Protein AF-A0A1F2RWH5-F1 (afdb_monomer)

Sequence (77 aa):
MAVRNGIDGPNKVILDARAQYIWRVQRYQAGVFLEVYNLTNHVNYGAPTGNRTSSNFMVPIVADDPLTAQIGFRLTF

Structure (mmCIF, N/CA/C/O backbone):
data_AF-A0A1F2RWH5-F1
#
_entry.id   AF-A0A1F2RWH5-F1
#
loop_
_atom_site.group_PDB
_atom_site.id
_atom_site.type_symbol
_atom_site.label_atom_id
_atom_site.label_alt_id
_atom_site.label_comp_id
_atom_site.label_asym_id
_atom_site.label_entity_id
_atom_site.label_seq_id
_atom_site.pdbx_PDB_ins_code
_atom_site.Cartn_x
_atom_site.Cartn_y
_atom_site.Cartn_z
_atom_site.occupancy
_atom_site.B_iso_or_equiv
_atom_site.auth_seq_id
_atom_site.auth_comp_id
_atom_site.auth_asym_id
_atom_site.auth_atom_id
_atom_site.pdbx_PDB_model_num
ATOM 1 N N . MET A 1 1 ? -4.280 -7.041 -23.324 1.00 46.62 1 MET A N 1
ATOM 2 C CA . MET A 1 1 ? -2.961 -6.380 -23.423 1.00 46.62 1 MET A CA 1
ATOM 3 C C . MET A 1 1 ? -3.107 -5.187 -24.354 1.00 46.62 1 MET A C 1
ATOM 5 O O . MET A 1 1 ? -3.580 -5.376 -25.466 1.00 46.62 1 MET A O 1
ATOM 9 N N . ALA A 1 2 ? -2.826 -3.966 -23.890 1.00 42.69 2 ALA A N 1
ATOM 10 C CA . ALA A 1 2 ? -2.925 -2.769 -24.727 1.00 42.69 2 ALA A CA 1
ATOM 11 C C . ALA A 1 2 ? -1.571 -2.518 -25.405 1.00 42.69 2 ALA A C 1
ATOM 13 O O . ALA A 1 2 ? -0.619 -2.091 -24.757 1.00 42.69 2 ALA A O 1
ATOM 14 N N . VAL A 1 3 ? -1.487 -2.820 -26.700 1.00 46.75 3 VAL A N 1
ATOM 15 C CA . VAL A 1 3 ? -0.286 -2.610 -27.516 1.00 46.75 3 VAL A CA 1
ATOM 16 C C . VAL A 1 3 ? -0.273 -1.155 -27.983 1.00 46.75 3 VAL A C 1
ATOM 18 O O . VAL A 1 3 ? -1.013 -0.774 -28.889 1.00 46.75 3 VAL A O 1
ATOM 21 N N . ARG A 1 4 ? 0.557 -0.312 -27.362 1.00 48.25 4 ARG A N 1
ATOM 22 C CA . ARG A 1 4 ? 0.805 1.053 -27.844 1.00 48.25 4 ARG A CA 1
ATOM 23 C C . ARG A 1 4 ? 1.963 0.998 -28.843 1.00 48.25 4 ARG A C 1
ATOM 25 O O . ARG A 1 4 ? 3.075 0.648 -28.474 1.00 48.25 4 ARG A O 1
ATOM 32 N N . ASN A 1 5 ? 1.707 1.346 -30.104 1.00 53.88 5 ASN A N 1
ATOM 33 C CA . ASN A 1 5 ? 2.711 1.417 -31.181 1.00 53.88 5 ASN A CA 1
ATOM 34 C C . ASN A 1 5 ? 3.443 0.097 -31.531 1.00 53.88 5 ASN A C 1
ATOM 36 O O . ASN A 1 5 ? 4.562 0.146 -32.034 1.00 53.88 5 ASN A O 1
ATOM 40 N N . GLY A 1 6 ? 2.832 -1.073 -31.307 1.00 53.97 6 GLY A N 1
ATOM 41 C CA . GLY A 1 6 ? 3.395 -2.368 -31.734 1.00 53.97 6 GLY A CA 1
ATOM 42 C C . GLY A 1 6 ? 4.537 -2.911 -30.867 1.00 53.97 6 GLY A C 1
ATOM 43 O O . GLY A 1 6 ? 5.199 -3.857 -31.278 1.00 53.97 6 GLY A O 1
ATOM 44 N N . ILE A 1 7 ? 4.785 -2.312 -29.699 1.00 59.91 7 ILE A N 1
ATOM 45 C CA . ILE A 1 7 ? 5.839 -2.728 -28.769 1.00 59.91 7 ILE A CA 1
ATOM 46 C C . ILE A 1 7 ? 5.178 -3.391 -27.563 1.00 59.91 7 ILE A C 1
ATOM 48 O O . ILE A 1 7 ? 4.342 -2.770 -26.899 1.00 59.91 7 ILE A O 1
ATOM 52 N N . ASP A 1 8 ? 5.566 -4.634 -27.280 1.00 57.44 8 ASP A N 1
ATOM 53 C CA . ASP A 1 8 ? 5.153 -5.320 -26.060 1.00 57.44 8 ASP A CA 1
ATOM 54 C C . ASP A 1 8 ? 5.780 -4.619 -24.853 1.00 57.44 8 ASP A C 1
ATOM 56 O O . ASP A 1 8 ? 7.001 -4.493 -24.730 1.00 57.44 8 ASP A O 1
ATOM 60 N N . GLY A 1 9 ? 4.923 -4.112 -23.969 1.00 60.97 9 GLY A N 1
ATOM 61 C CA . GLY A 1 9 ? 5.359 -3.621 -22.669 1.00 60.97 9 GLY A CA 1
ATOM 62 C C . GLY A 1 9 ? 5.867 -4.782 -21.806 1.00 60.97 9 GLY A C 1
ATOM 63 O O . GLY A 1 9 ? 5.409 -5.913 -21.978 1.00 60.97 9 GLY A O 1
ATOM 64 N N . PRO A 1 10 ? 6.795 -4.531 -20.868 1.00 67.88 10 PRO A N 1
ATOM 65 C CA . PRO A 1 10 ? 7.267 -5.563 -19.952 1.00 67.88 10 PRO A CA 1
ATOM 66 C C . PRO A 1 10 ? 6.102 -6.187 -19.168 1.00 67.88 10 PRO A C 1
ATOM 68 O O . PRO A 1 10 ? 5.168 -5.496 -18.749 1.00 67.88 10 PRO A O 1
ATOM 71 N N . ASN A 1 11 ? 6.167 -7.505 -18.956 1.00 71.31 11 ASN A N 1
ATOM 72 C CA . ASN A 1 11 ? 5.208 -8.216 -18.114 1.00 71.31 11 ASN A CA 1
ATOM 73 C C . ASN A 1 11 ? 5.344 -7.713 -16.674 1.00 71.31 11 ASN A C 1
ATOM 75 O O . ASN A 1 11 ? 6.373 -7.912 -16.032 1.00 71.31 11 ASN A O 1
ATOM 79 N N . LYS A 1 12 ? 4.297 -7.049 -16.185 1.00 72.31 12 LYS A N 1
ATOM 80 C CA . LYS A 1 12 ? 4.249 -6.419 -14.867 1.00 72.31 12 LYS A CA 1
ATOM 81 C C . LYS A 1 12 ? 3.240 -7.146 -13.992 1.00 72.31 12 LYS A C 1
ATOM 83 O O . LYS A 1 12 ? 2.074 -7.272 -14.365 1.00 72.31 12 LYS A O 1
ATOM 88 N N . VAL A 1 13 ? 3.690 -7.596 -12.825 1.00 79.38 13 VAL A N 1
ATOM 89 C CA . VAL A 1 13 ? 2.836 -8.185 -11.790 1.00 79.38 13 VAL A CA 1
ATOM 90 C C . VAL A 1 13 ? 3.075 -7.402 -10.510 1.00 79.38 13 VAL A C 1
ATOM 92 O O . VAL A 1 13 ? 4.191 -7.361 -9.998 1.00 79.38 13 VAL A O 1
ATOM 95 N N . ILE A 1 14 ? 2.021 -6.756 -10.018 1.00 84.94 14 ILE A N 1
ATOM 96 C CA . ILE A 1 14 ? 2.024 -6.055 -8.737 1.00 84.94 14 ILE A CA 1
ATOM 97 C C . ILE A 1 14 ? 1.021 -6.746 -7.824 1.00 84.94 14 ILE A C 1
ATOM 99 O O . ILE A 1 14 ? -0.118 -6.996 -8.220 1.00 84.94 14 ILE A O 1
ATOM 103 N N . LEU A 1 15 ? 1.467 -7.039 -6.604 1.00 89.38 15 LEU A N 1
ATOM 104 C CA . LEU A 1 15 ? 0.617 -7.479 -5.511 1.00 89.38 15 LEU A CA 1
ATOM 105 C C . LEU A 1 15 ? 0.575 -6.379 -4.452 1.00 89.38 15 LEU A C 1
ATOM 107 O O . LEU A 1 15 ? 1.594 -6.088 -3.828 1.00 89.38 15 LEU A O 1
ATOM 111 N N . ASP A 1 16 ? -0.610 -5.825 -4.230 1.00 93.00 16 ASP A N 1
ATOM 112 C CA . ASP A 1 16 ? -0.863 -4.835 -3.187 1.00 93.00 16 ASP A CA 1
ATOM 113 C C . ASP A 1 16 ? -1.781 -5.439 -2.122 1.00 93.00 16 ASP A C 1
ATOM 115 O O . ASP A 1 16 ? -2.670 -6.241 -2.428 1.00 93.00 16 ASP A O 1
ATOM 119 N N . ALA A 1 17 ? -1.581 -5.058 -0.862 1.00 92.94 17 ALA A N 1
ATOM 120 C CA . ALA A 1 17 ? -2.432 -5.483 0.241 1.00 92.94 17 ALA A CA 1
ATOM 121 C C . ALA A 1 17 ? -2.851 -4.318 1.121 1.00 92.94 17 ALA A C 1
ATOM 123 O O . ALA A 1 17 ? -2.103 -3.374 1.371 1.00 92.94 17 ALA A O 1
ATOM 124 N N . ARG A 1 18 ? -4.061 -4.441 1.661 1.00 95.81 18 ARG A N 1
ATOM 125 C CA . ARG A 1 18 ? -4.608 -3.509 2.634 1.00 95.81 18 ARG A CA 1
ATOM 126 C C . ARG A 1 18 ? -5.258 -4.266 3.776 1.00 95.81 18 ARG A C 1
ATOM 128 O O . ARG A 1 18 ? -6.136 -5.095 3.557 1.00 95.81 18 ARG A O 1
ATOM 135 N N . ALA A 1 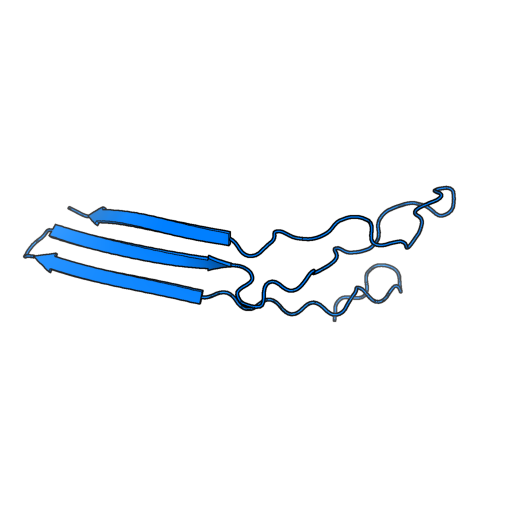19 ? -4.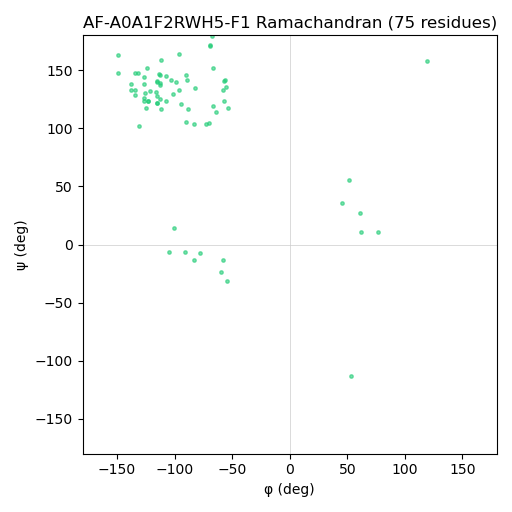872 -3.911 4.993 1.00 96.19 19 ALA A N 1
ATOM 136 C CA . ALA A 1 19 ? -5.544 -4.319 6.214 1.00 96.19 19 ALA A CA 1
ATOM 137 C C . ALA A 1 19 ? -6.172 -3.091 6.871 1.00 96.19 19 ALA A C 1
ATOM 139 O O . ALA A 1 19 ? -5.566 -2.022 6.936 1.00 96.19 19 ALA A O 1
ATOM 140 N N . GLN A 1 20 ? -7.398 -3.230 7.366 1.0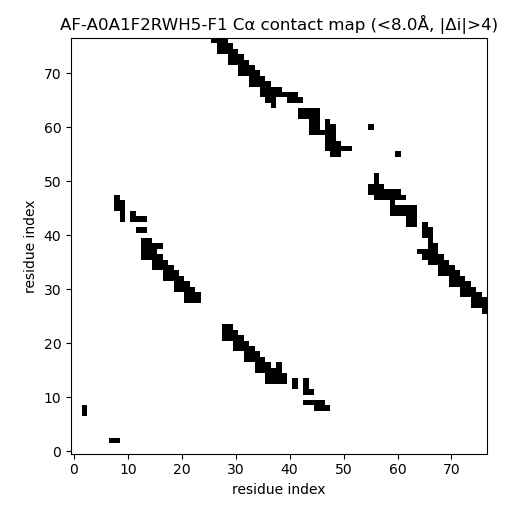0 95.94 20 GLN A N 1
ATOM 141 C CA . GLN A 1 20 ? -8.071 -2.174 8.107 1.00 95.94 20 GLN A CA 1
ATOM 142 C C . GLN A 1 20 ? -8.782 -2.768 9.311 1.00 95.94 20 GLN A C 1
ATOM 144 O O . GLN A 1 20 ? -9.449 -3.795 9.207 1.00 95.9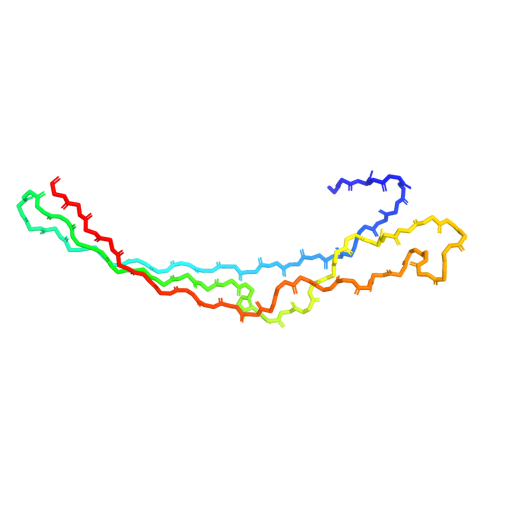4 20 GLN A O 1
ATOM 149 N N . TYR A 1 21 ? -8.679 -2.074 10.437 1.00 95.88 21 TYR A N 1
ATOM 150 C CA . TYR A 1 21 ? -9.436 -2.381 11.633 1.00 95.88 21 TYR A CA 1
ATOM 151 C C . TYR A 1 21 ? -10.276 -1.175 12.038 1.00 95.88 21 TYR A C 1
ATOM 153 O O . TYR A 1 21 ? -9.791 -0.043 12.030 1.00 95.88 21 TYR A O 1
ATOM 161 N N . ILE A 1 22 ? -11.556 -1.415 12.323 1.00 96.12 22 ILE A N 1
ATOM 162 C CA . ILE A 1 22 ? -12.553 -0.373 12.573 1.00 96.12 22 ILE A CA 1
ATOM 163 C C . ILE A 1 22 ? -13.229 -0.647 13.912 1.00 96.12 22 ILE A C 1
ATOM 165 O O . ILE A 1 22 ? -13.845 -1.692 14.105 1.00 96.12 22 ILE A O 1
ATOM 169 N N . TRP A 1 23 ? -13.177 0.339 14.799 1.00 95.88 23 TRP A N 1
ATOM 170 C CA . TRP A 1 23 ? -13.929 0.388 16.043 1.00 95.88 23 TRP A CA 1
ATOM 171 C C . TRP A 1 23 ? -15.137 1.304 15.874 1.00 95.88 23 TRP A C 1
ATOM 173 O O . TRP A 1 23 ? -15.003 2.451 15.443 1.00 95.88 23 TRP A O 1
ATOM 183 N N . ARG A 1 24 ? -16.322 0.817 16.245 1.00 94.12 24 ARG A N 1
ATOM 184 C CA . ARG A 1 24 ? -17.561 1.604 16.266 1.00 94.12 24 ARG A CA 1
ATOM 185 C C . ARG A 1 24 ? -18.049 1.734 17.702 1.00 94.12 24 ARG A C 1
ATOM 187 O O . ARG A 1 24 ? -18.292 0.723 18.355 1.00 94.12 24 ARG A O 1
ATOM 194 N N . VAL A 1 25 ? -18.197 2.968 18.178 1.00 88.44 25 VAL A N 1
ATOM 195 C CA . VAL A 1 25 ? -18.728 3.287 19.509 1.00 88.44 25 VAL A CA 1
ATOM 196 C C . VAL A 1 25 ? -19.815 4.349 19.352 1.00 88.44 25 VAL A C 1
ATOM 198 O O . VAL A 1 25 ? -19.531 5.532 19.173 1.00 88.44 25 VAL A O 1
ATOM 201 N N . GLN A 1 26 ? -21.077 3.917 19.426 1.00 89.62 26 GLN A N 1
ATOM 202 C CA . GLN A 1 26 ? -22.261 4.765 19.231 1.00 89.62 26 GLN A CA 1
ATOM 203 C C . GLN A 1 26 ? -22.212 5.544 17.901 1.00 89.62 26 GLN A C 1
ATOM 205 O O . GLN A 1 26 ? -22.279 4.931 16.839 1.00 89.62 26 GLN A O 1
ATOM 210 N N . ARG A 1 27 ? -22.099 6.880 17.960 1.00 91.69 27 ARG A N 1
ATOM 211 C CA . ARG A 1 27 ? -21.999 7.774 16.794 1.00 91.69 27 ARG A CA 1
ATOM 212 C C . ARG A 1 27 ? -20.583 7.903 16.233 1.00 91.69 27 ARG A C 1
ATOM 214 O O . ARG A 1 27 ? -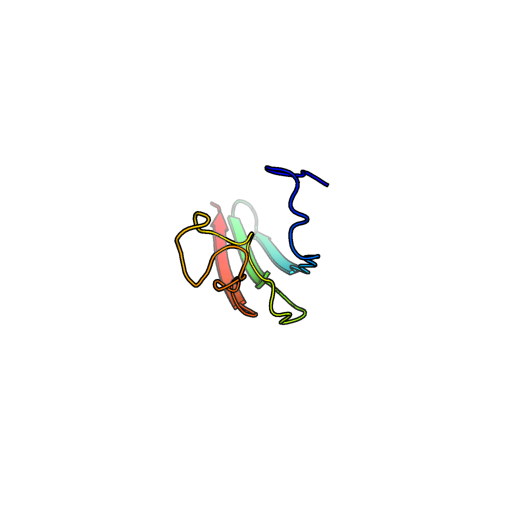20.410 8.424 15.142 1.00 91.69 27 ARG A O 1
ATOM 221 N N . TYR A 1 28 ? -19.578 7.446 16.976 1.00 91.06 28 TYR A N 1
ATOM 222 C CA . TYR A 1 28 ? -18.180 7.595 16.605 1.00 91.06 28 TYR A CA 1
ATOM 223 C C . TYR A 1 28 ? -17.644 6.325 15.957 1.00 91.06 28 TYR A C 1
ATOM 225 O O . TYR A 1 28 ? -17.901 5.205 16.410 1.00 91.06 28 TYR A O 1
ATOM 233 N N . GLN A 1 29 ? -16.832 6.507 14.923 1.00 94.31 29 GLN A N 1
ATOM 234 C CA . GLN A 1 29 ? -16.075 5.437 14.298 1.00 94.31 29 GLN A CA 1
ATOM 235 C C . GLN A 1 29 ? -14.600 5.827 14.239 1.00 94.31 29 GLN A C 1
ATOM 237 O O . GLN A 1 29 ? -14.240 6.872 13.704 1.00 94.31 29 GLN A O 1
ATOM 242 N N . ALA A 1 30 ? -13.740 4.963 14.765 1.00 94.62 30 ALA A N 1
ATOM 243 C CA . ALA A 1 30 ? -12.296 5.068 14.630 1.00 94.62 30 ALA A CA 1
ATOM 244 C C . ALA A 1 30 ? -11.794 3.901 13.785 1.00 94.62 30 ALA A C 1
ATOM 246 O O . ALA A 1 30 ? -12.338 2.801 13.849 1.00 94.62 30 ALA A O 1
ATOM 247 N N . GLY A 1 31 ? -10.753 4.104 12.993 1.00 95.06 31 GLY A N 1
ATOM 248 C CA . GLY A 1 31 ? -10.120 3.019 12.264 1.00 95.06 31 GLY A CA 1
ATOM 249 C C . GLY A 1 31 ? -8.637 3.250 12.065 1.00 95.06 31 GLY A C 1
ATOM 250 O O . GLY A 1 31 ? -8.202 4.386 11.909 1.00 95.06 31 GLY A O 1
ATOM 251 N N . VAL A 1 32 ? -7.879 2.162 12.052 1.00 96.50 32 VAL A N 1
ATOM 252 C CA . VAL A 1 32 ? -6.465 2.130 11.671 1.00 96.50 32 VAL A CA 1
ATOM 253 C C . VAL A 1 32 ? -6.353 1.282 10.414 1.00 96.50 32 VAL A C 1
ATOM 255 O O . VAL A 1 32 ? -7.054 0.278 10.273 1.00 96.50 32 VAL A O 1
ATOM 258 N N . PHE A 1 33 ? -5.511 1.697 9.478 1.00 96.38 33 PHE A N 1
ATOM 259 C CA . PHE A 1 33 ? -5.261 0.962 8.247 1.00 96.38 33 PHE A CA 1
ATOM 260 C C . PHE A 1 33 ? -3.767 0.873 7.951 1.00 96.38 33 PHE A C 1
ATOM 262 O O . PHE A 1 33 ? -3.001 1.778 8.277 1.00 96.38 33 PHE A O 1
ATOM 269 N N . LEU A 1 34 ? -3.390 -0.238 7.328 1.00 96.31 34 LEU A N 1
ATOM 270 C CA . LEU A 1 34 ? -2.074 -0.513 6.780 1.00 96.31 34 LEU A CA 1
ATOM 271 C C . LEU A 1 34 ? -2.256 -0.840 5.300 1.00 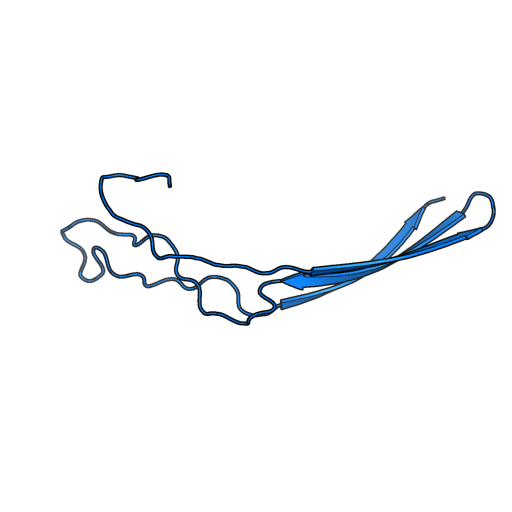96.31 34 LEU A C 1
ATOM 273 O O . LEU A 1 34 ? -3.010 -1.749 4.954 1.00 96.31 34 LEU A O 1
ATOM 277 N N . GLU A 1 35 ? -1.569 -0.103 4.445 1.00 96.31 35 GLU A N 1
ATOM 278 C CA . GLU A 1 35 ? -1.499 -0.331 3.006 1.00 96.31 35 GLU A CA 1
ATOM 279 C C . GLU A 1 35 ? -0.055 -0.676 2.655 1.00 96.31 35 GLU A C 1
ATOM 281 O O . GLU A 1 35 ? 0.866 0.034 3.049 1.00 96.31 35 GLU A O 1
ATOM 286 N N . VAL A 1 36 ? 0.150 -1.785 1.956 1.00 94.31 36 VAL A N 1
ATOM 287 C CA . VAL A 1 36 ? 1.460 -2.221 1.478 1.00 94.31 36 VAL A CA 1
ATOM 288 C C . VAL A 1 36 ? 1.371 -2.389 -0.028 1.00 94.31 36 VAL A C 1
ATOM 290 O O . VAL A 1 36 ? 0.538 -3.150 -0.520 1.00 94.31 36 VAL A O 1
ATOM 293 N N . TYR A 1 37 ? 2.235 -1.680 -0.738 1.00 92.12 37 TYR A N 1
ATOM 294 C CA . TYR A 1 37 ? 2.315 -1.672 -2.189 1.00 92.12 37 TYR A CA 1
ATOM 295 C C . TYR A 1 37 ? 3.556 -2.433 -2.646 1.00 92.12 37 TYR A C 1
ATOM 297 O O . TYR A 1 37 ? 4.593 -2.381 -1.979 1.00 92.12 37 TYR A O 1
ATOM 305 N N . ASN A 1 38 ? 3.455 -3.131 -3.779 1.00 89.19 38 ASN A N 1
ATOM 306 C CA . ASN A 1 38 ? 4.524 -3.980 -4.316 1.00 89.19 38 ASN A CA 1
ATOM 307 C C . ASN A 1 38 ? 5.060 -4.979 -3.265 1.00 89.19 38 ASN A C 1
ATOM 309 O O . ASN A 1 38 ? 6.255 -5.036 -2.980 1.00 89.19 38 ASN A O 1
ATOM 313 N N . LEU A 1 39 ? 4.168 -5.792 -2.685 1.00 85.62 39 LEU A N 1
ATOM 314 C CA . LEU A 1 39 ? 4.490 -6.801 -1.661 1.00 85.62 39 LEU A CA 1
ATOM 315 C C . LEU A 1 39 ? 5.582 -7.787 -2.083 1.00 85.62 39 LEU A C 1
ATOM 317 O O . LEU A 1 39 ? 6.323 -8.296 -1.248 1.00 85.62 39 LEU A O 1
ATOM 321 N N . THR A 1 40 ? 5.668 -8.079 -3.378 1.00 85.75 40 THR A N 1
ATOM 322 C CA . THR A 1 40 ? 6.686 -8.968 -3.945 1.00 85.75 40 THR A CA 1
ATOM 323 C C . THR A 1 40 ? 8.049 -8.292 -4.085 1.00 85.75 40 THR A C 1
ATOM 325 O O . THR A 1 40 ? 9.012 -8.965 -4.444 1.00 85.75 40 THR A O 1
ATOM 328 N N . ASN A 1 41 ? 8.130 -6.976 -3.840 1.00 83.06 41 ASN A N 1
ATOM 329 C CA . ASN A 1 41 ? 9.295 -6.119 -4.063 1.00 83.06 41 ASN A CA 1
ATOM 330 C C . ASN A 1 41 ? 9.946 -6.361 -5.435 1.00 83.06 41 ASN A C 1
ATOM 332 O O . ASN A 1 41 ? 11.168 -6.366 -5.585 1.00 83.06 41 ASN A O 1
ATOM 336 N N . HIS A 1 42 ? 9.112 -6.644 -6.435 1.00 83.50 42 HIS A N 1
ATOM 337 C CA . HIS A 1 42 ? 9.580 -6.982 -7.766 1.00 83.50 42 HIS A CA 1
ATOM 338 C C . HIS A 1 42 ? 9.891 -5.682 -8.503 1.00 83.50 42 HIS A C 1
ATOM 340 O O . HIS A 1 42 ? 9.102 -4.732 -8.447 1.00 83.50 42 HIS A O 1
ATOM 346 N N . VAL A 1 43 ? 11.037 -5.627 -9.185 1.00 82.31 43 VAL A N 1
ATOM 347 C CA . VAL A 1 43 ? 11.390 -4.467 -10.005 1.00 82.31 43 VAL A CA 1
ATOM 348 C C . VAL A 1 43 ? 10.514 -4.504 -11.246 1.00 82.31 43 VAL A C 1
ATOM 350 O O . VAL A 1 43 ? 10.711 -5.310 -12.154 1.00 82.31 43 VAL A O 1
ATOM 353 N N . ASN A 1 44 ? 9.508 -3.643 -11.256 1.00 79.06 44 ASN A N 1
ATOM 354 C CA . ASN A 1 44 ? 8.627 -3.473 -12.393 1.00 79.06 44 ASN A CA 1
ATOM 355 C C . ASN A 1 44 ? 9.129 -2.285 -13.210 1.00 79.06 44 ASN A C 1
ATOM 357 O O . ASN A 1 44 ? 9.473 -1.245 -12.655 1.00 79.06 44 ASN A O 1
ATOM 361 N N . TYR A 1 45 ? 9.220 -2.461 -14.523 1.00 79.06 45 TYR A N 1
ATOM 362 C CA . TYR A 1 45 ? 9.666 -1.407 -15.423 1.00 79.06 45 TYR A CA 1
ATOM 363 C C . TYR A 1 45 ? 8.475 -0.791 -16.145 1.00 79.06 45 TYR A C 1
ATOM 365 O O . TYR A 1 45 ? 7.548 -1.491 -16.561 1.00 79.06 45 TYR A O 1
ATOM 373 N N . GLY A 1 46 ? 8.526 0.526 -16.329 1.00 71.19 46 GLY A N 1
ATOM 374 C CA . GLY A 1 46 ? 7.559 1.239 -17.151 1.00 71.19 46 GLY A CA 1
ATOM 375 C C . GLY A 1 46 ? 7.701 0.911 -18.640 1.00 71.19 46 GLY A C 1
ATOM 376 O O . GLY A 1 46 ? 8.667 0.286 -19.086 1.00 71.19 46 GLY A O 1
ATOM 377 N N . ALA A 1 47 ? 6.739 1.382 -19.438 1.00 70.06 47 ALA A N 1
ATOM 378 C CA . ALA A 1 47 ? 6.865 1.321 -20.889 1.00 70.06 47 ALA A CA 1
ATOM 379 C C . ALA A 1 47 ? 8.136 2.076 -21.331 1.00 70.06 47 ALA A C 1
ATOM 381 O O . ALA A 1 47 ? 8.345 3.208 -20.880 1.00 70.06 47 ALA A O 1
ATOM 382 N N . PRO A 1 48 ? 8.969 1.495 -22.213 1.00 68.31 48 PRO A N 1
ATOM 383 C CA . PRO A 1 48 ? 10.148 2.176 -22.726 1.00 68.31 48 PRO A CA 1
ATOM 384 C C . PRO A 1 48 ? 9.779 3.518 -23.366 1.00 68.31 48 PRO A C 1
ATOM 386 O O . PRO A 1 48 ? 8.809 3.619 -24.122 1.00 68.31 48 PRO A O 1
ATOM 389 N N . THR A 1 49 ? 10.554 4.557 -23.065 1.00 66.81 49 THR A N 1
ATOM 390 C CA . THR A 1 49 ? 10.351 5.913 -23.587 1.00 66.81 49 THR A CA 1
ATOM 391 C C . THR A 1 49 ? 11.478 6.299 -24.544 1.00 66.81 49 THR A C 1
ATOM 393 O O . THR A 1 49 ? 12.561 5.722 -24.526 1.00 66.81 49 THR A O 1
ATOM 396 N N . GLY A 1 50 ? 11.222 7.276 -25.416 1.00 63.09 50 GLY A N 1
ATOM 397 C CA . GLY A 1 50 ? 12.219 7.815 -26.345 1.00 63.09 50 GLY A CA 1
ATOM 398 C C . GLY A 1 50 ? 11.855 7.647 -27.821 1.00 63.09 50 GLY A C 1
ATOM 399 O O . GLY A 1 50 ? 11.046 6.803 -28.202 1.00 63.09 50 GLY A O 1
ATOM 400 N N . ASN A 1 51 ? 12.453 8.489 -28.661 1.00 68.50 51 ASN A N 1
ATOM 401 C CA . ASN A 1 51 ? 12.388 8.413 -30.121 1.00 68.50 51 ASN A CA 1
ATOM 402 C C . ASN A 1 51 ? 13.618 7.665 -30.671 1.00 68.50 51 ASN A C 1
ATOM 404 O O . ASN A 1 51 ? 14.609 7.506 -29.965 1.00 68.50 51 ASN A O 1
ATOM 408 N N . ARG A 1 52 ? 13.572 7.214 -31.932 1.00 69.75 52 ARG A N 1
ATOM 409 C CA . ARG A 1 52 ? 14.633 6.394 -32.570 1.00 69.75 52 ARG A CA 1
ATOM 410 C C . ARG A 1 52 ? 16.028 7.033 -32.592 1.00 69.75 52 ARG A C 1
ATOM 412 O O . ARG A 1 52 ? 16.998 6.352 -32.888 1.00 69.75 52 ARG A O 1
ATOM 419 N N . THR A 1 53 ? 16.120 8.328 -32.312 1.00 75.69 53 THR A N 1
ATOM 420 C CA . THR A 1 53 ? 17.368 9.099 -32.255 1.00 75.69 53 THR A CA 1
ATOM 421 C C . THR A 1 53 ? 17.991 9.141 -30.855 1.00 75.69 53 THR A C 1
ATOM 423 O O . THR A 1 53 ? 19.077 9.686 -30.696 1.00 75.69 53 THR A O 1
ATOM 426 N N . SER A 1 54 ? 17.312 8.612 -29.833 1.00 71.38 54 SER A N 1
ATOM 427 C CA . SER A 1 54 ? 17.807 8.549 -28.455 1.00 71.38 54 SER A CA 1
ATOM 428 C C . SER A 1 54 ? 18.604 7.267 -28.209 1.00 71.38 54 SER A C 1
ATOM 430 O O . SER A 1 54 ? 18.191 6.191 -28.637 1.00 71.38 54 SER A O 1
ATOM 432 N N . SER A 1 55 ? 19.697 7.356 -27.442 1.00 72.62 55 SER A N 1
ATOM 433 C CA . SER A 1 55 ? 20.470 6.187 -26.985 1.00 72.62 55 SER A CA 1
ATOM 434 C C . SER A 1 55 ? 19.638 5.213 -26.150 1.00 72.62 55 SER A C 1
ATOM 436 O O . SER A 1 55 ? 19.958 4.033 -26.067 1.00 72.62 55 SER A O 1
ATOM 438 N N . ASN A 1 56 ? 18.560 5.713 -25.546 1.00 68.50 56 ASN A N 1
ATOM 439 C CA . ASN A 1 56 ? 17.681 4.948 -24.670 1.00 68.50 56 ASN A CA 1
ATOM 440 C C . ASN A 1 56 ? 16.405 4.501 -25.399 1.00 68.50 56 ASN A C 1
ATOM 442 O O . ASN A 1 56 ? 15.432 4.111 -24.758 1.00 68.50 56 ASN A O 1
ATOM 446 N N . PHE A 1 57 ? 16.376 4.580 -26.736 1.00 73.06 57 PHE A N 1
ATOM 447 C CA . PHE A 1 57 ? 15.231 4.137 -27.522 1.00 73.06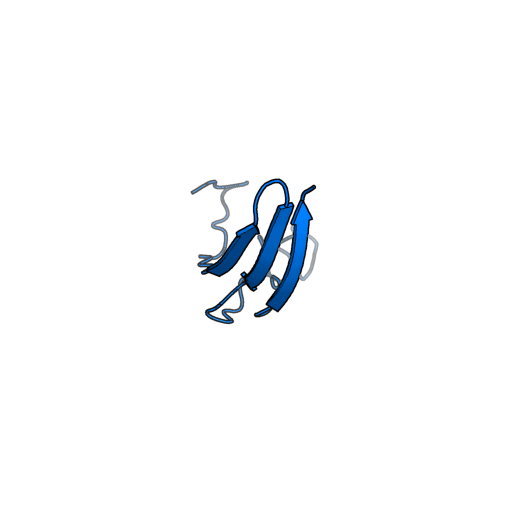 57 PHE A CA 1
ATOM 448 C C . PHE A 1 57 ? 14.917 2.663 -27.243 1.00 73.06 57 PHE A C 1
ATOM 450 O O . PHE A 1 57 ? 15.773 1.800 -27.412 1.00 73.06 57 PHE A O 1
ATOM 457 N N . MET A 1 58 ? 13.678 2.384 -26.827 1.00 69.50 58 MET A N 1
ATOM 458 C CA . MET A 1 58 ? 13.205 1.049 -26.429 1.00 69.50 58 MET A CA 1
ATOM 459 C C . MET A 1 58 ? 13.908 0.420 -25.215 1.00 69.50 58 MET A C 1
ATOM 461 O O . MET A 1 58 ? 13.647 -0.740 -24.904 1.00 69.50 58 MET A O 1
ATOM 465 N N . VAL A 1 59 ? 14.719 1.174 -24.471 1.00 71.31 59 VAL A N 1
ATOM 466 C CA . VAL A 1 59 ? 15.320 0.691 -23.223 1.00 71.31 59 VAL A CA 1
ATOM 467 C C . VAL A 1 59 ? 14.444 1.127 -22.041 1.00 71.31 59 VAL A C 1
ATOM 469 O O . VAL A 1 59 ? 14.221 2.327 -21.857 1.00 71.31 59 VAL A O 1
ATOM 472 N N . PRO A 1 60 ? 13.923 0.195 -21.221 1.00 69.25 60 PRO A N 1
ATOM 473 C CA . PRO A 1 60 ? 13.231 0.549 -19.988 1.00 69.25 60 PRO A CA 1
ATOM 474 C C . PRO A 1 60 ? 14.238 1.093 -18.963 1.00 69.25 60 PRO A C 1
ATOM 476 O O . PRO A 1 60 ? 15.005 0.344 -18.367 1.00 69.25 60 PRO A O 1
ATOM 479 N N . ILE A 1 61 ? 14.246 2.414 -18.773 1.00 71.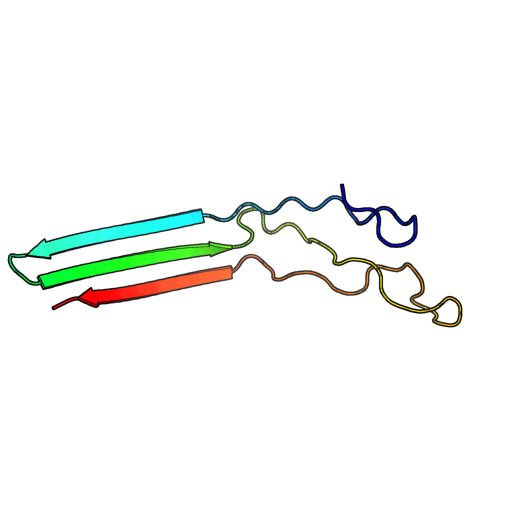88 61 ILE A N 1
ATOM 480 C CA . ILE A 1 61 ? 15.172 3.119 -17.861 1.00 71.88 61 ILE A CA 1
ATOM 481 C C . ILE A 1 61 ? 14.514 3.593 -16.558 1.00 71.88 61 ILE A C 1
ATOM 483 O O . ILE A 1 61 ? 15.199 4.105 -15.678 1.00 71.88 61 ILE A O 1
ATOM 487 N N . VAL A 1 62 ? 13.191 3.450 -16.436 1.00 73.38 62 VAL A N 1
ATOM 488 C CA . VAL A 1 62 ? 12.425 3.862 -15.253 1.00 73.38 62 VAL A CA 1
ATOM 489 C C . VAL A 1 62 ? 11.827 2.625 -14.595 1.00 73.38 62 VAL A C 1
ATOM 491 O O . VAL A 1 62 ? 11.073 1.885 -15.234 1.00 73.38 62 VAL A O 1
ATOM 494 N N . ALA A 1 63 ? 12.179 2.420 -13.328 1.00 80.75 63 ALA A N 1
ATOM 495 C CA . ALA A 1 63 ? 11.548 1.439 -12.457 1.00 80.75 63 ALA A CA 1
ATOM 496 C C . ALA A 1 63 ? 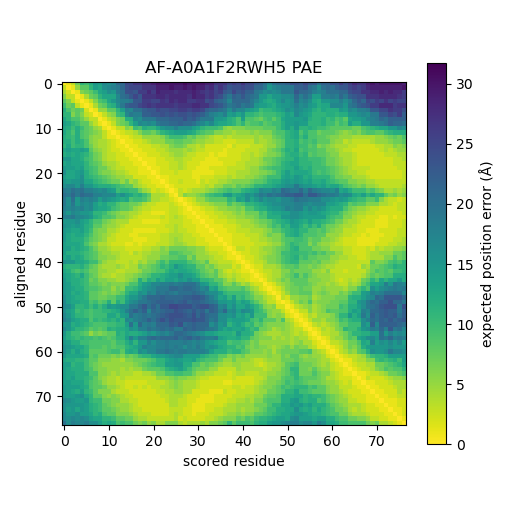10.360 2.077 -11.722 1.00 80.75 63 ALA A C 1
ATOM 498 O O . ALA A 1 63 ? 10.391 3.266 -11.402 1.00 80.75 63 ALA A O 1
ATOM 499 N N . ASP A 1 64 ? 9.323 1.283 -11.480 1.00 81.75 64 ASP A N 1
ATOM 500 C CA . ASP A 1 64 ? 8.216 1.632 -10.595 1.00 81.75 64 ASP A CA 1
ATOM 501 C C . ASP A 1 64 ? 8.666 1.665 -9.127 1.00 81.75 64 ASP A C 1
ATOM 503 O O . ASP A 1 64 ? 9.768 1.227 -8.779 1.00 81.75 64 ASP A O 1
ATOM 507 N N . ASP A 1 65 ? 7.777 2.154 -8.262 1.00 85.06 65 ASP A N 1
ATOM 508 C CA . ASP A 1 65 ? 8.048 2.277 -6.837 1.00 85.06 65 ASP A CA 1
ATOM 509 C C . ASP A 1 65 ? 8.431 0.927 -6.188 1.00 85.06 65 ASP A C 1
ATOM 511 O O . ASP A 1 65 ? 7.859 -0.132 -6.505 1.00 85.06 65 ASP A O 1
ATOM 515 N N . PRO A 1 66 ? 9.404 0.946 -5.256 1.00 86.88 66 PRO A N 1
ATOM 516 C CA . PRO A 1 66 ? 9.783 -0.235 -4.490 1.00 86.88 66 PRO A CA 1
ATOM 517 C C . PRO A 1 66 ? 8.654 -0.656 -3.538 1.00 86.88 66 PRO A C 1
ATOM 519 O O . PRO A 1 66 ? 7.613 0.001 -3.447 1.00 86.88 66 PRO A O 1
ATOM 522 N N . LEU A 1 67 ? 8.864 -1.742 -2.785 1.00 91.75 67 LEU A N 1
ATOM 523 C CA . LEU A 1 67 ? 7.961 -2.091 -1.689 1.00 91.75 67 LEU A CA 1
ATOM 524 C C . LEU A 1 67 ? 7.815 -0.898 -0.740 1.00 91.75 67 LEU A C 1
ATOM 526 O O . LEU A 1 67 ? 8.781 -0.458 -0.112 1.00 91.75 67 LEU A O 1
ATOM 530 N N . THR A 1 68 ? 6.594 -0.385 -0.632 1.00 93.50 68 THR A N 1
ATOM 531 C CA . THR A 1 68 ? 6.264 0.753 0.229 1.00 93.50 68 THR A CA 1
ATOM 532 C C . THR A 1 68 ? 5.111 0.389 1.145 1.00 93.50 68 THR A C 1
ATOM 534 O O . THR A 1 68 ? 4.205 -0.352 0.774 1.00 93.50 68 THR A O 1
ATOM 537 N N . ALA A 1 69 ? 5.151 0.901 2.372 1.00 94.62 69 ALA A N 1
ATOM 538 C CA . ALA A 1 69 ? 4.103 0.689 3.358 1.00 94.62 69 ALA A CA 1
ATOM 539 C C . ALA A 1 69 ? 3.623 2.033 3.905 1.00 94.62 69 ALA A C 1
ATOM 541 O O . ALA A 1 69 ? 4.423 2.923 4.194 1.00 94.62 69 ALA A O 1
ATOM 542 N N . GLN A 1 70 ? 2.312 2.164 4.060 1.00 96.00 70 GLN A N 1
ATOM 543 C CA . GLN A 1 70 ? 1.648 3.330 4.617 1.00 96.00 70 GLN A CA 1
ATOM 544 C C . GLN A 1 70 ? 0.751 2.891 5.766 1.00 96.00 70 GLN A C 1
ATOM 546 O O . GLN A 1 70 ? -0.053 1.970 5.634 1.00 96.00 70 GLN A O 1
ATOM 551 N N . ILE A 1 71 ? 0.882 3.570 6.900 1.00 96.00 71 ILE A N 1
ATOM 552 C CA . ILE A 1 71 ? 0.008 3.396 8.055 1.00 96.00 71 ILE A CA 1
ATOM 553 C C . ILE A 1 71 ? -0.800 4.671 8.253 1.00 96.00 71 ILE A C 1
ATOM 555 O O . ILE A 1 71 ? -0.274 5.777 8.128 1.00 96.00 71 ILE A O 1
ATOM 559 N N . GLY A 1 72 ? -2.079 4.528 8.574 1.00 96.00 72 GLY A N 1
ATOM 560 C CA . GLY A 1 72 ? -2.937 5.672 8.822 1.00 96.00 72 GLY A CA 1
ATOM 561 C C . GLY A 1 72 ? -4.036 5.388 9.827 1.00 96.00 72 GLY A C 1
ATOM 562 O O . GLY A 1 72 ? -4.371 4.243 10.129 1.00 96.00 72 GLY A O 1
ATOM 563 N N . PHE A 1 73 ? -4.609 6.470 10.341 1.00 95.38 73 PHE A N 1
ATOM 564 C CA . PHE A 1 73 ? -5.776 6.444 11.208 1.00 95.38 73 PHE A CA 1
ATOM 565 C C . PHE A 1 73 ? -6.885 7.309 10.605 1.00 95.38 73 PHE A C 1
ATOM 567 O O . PHE A 1 73 ? -6.629 8.265 9.873 1.00 95.38 73 PHE A O 1
ATOM 574 N N . ARG A 1 74 ? -8.139 6.970 10.895 1.00 94.75 74 ARG A N 1
ATOM 575 C CA . ARG A 1 74 ? -9.318 7.722 10.466 1.00 94.75 74 ARG A CA 1
ATOM 576 C C . ARG A 1 74 ? -10.316 7.807 11.610 1.00 94.75 74 ARG A C 1
ATOM 578 O O . ARG A 1 74 ? -10.633 6.793 12.223 1.00 94.75 74 ARG A O 1
ATOM 585 N N . LEU A 1 75 ? -10.832 9.007 11.851 1.00 92.12 75 LEU A N 1
ATOM 586 C CA . LEU A 1 75 ? -11.913 9.276 12.795 1.00 92.12 75 LEU A CA 1
ATOM 587 C C . LEU A 1 75 ? -13.131 9.790 12.022 1.00 92.12 75 LEU A C 1
ATOM 589 O O . LEU A 1 75 ? -12.995 10.562 11.074 1.00 92.12 75 LEU A O 1
ATOM 593 N N . THR A 1 76 ? -14.316 9.343 12.409 1.00 93.06 76 THR A N 1
ATOM 594 C CA . THR A 1 76 ? -15.605 9.764 11.853 1.00 93.06 76 THR A CA 1
ATOM 595 C C . THR A 1 76 ? -16.551 10.021 13.022 1.00 93.06 76 THR A C 1
ATOM 597 O O . THR A 1 76 ? -16.580 9.229 13.969 1.00 93.06 76 THR A O 1
ATOM 600 N N . PHE A 1 77 ? -17.255 11.150 12.982 1.00 89.50 77 PHE A N 1
ATOM 601 C CA . PHE A 1 77 ? -18.078 11.690 14.065 1.00 89.50 77 PHE A CA 1
ATOM 602 C C . PHE A 1 77 ? -19.465 12.090 13.566 1.00 89.50 77 PHE A C 1
ATOM 604 O O . PHE A 1 77 ? -19.585 12.366 12.350 1.00 89.50 77 PHE A O 1
#

Secondary structure (DSSP, 8-state):
---BTTBPPP------EEEEEEEEETTEEEEEEEEEE-TT---PBPPP---TTSTTTT----BPP-SEEEEEEEEE-

Radius of gyration: 19.76 Å; Cα contacts (8 Å, |Δi|>4): 136; chains: 1; bounding box: 43×21×52 Å

pLDDT: mean 81.0, std 14.55, range [42.69, 96.5]

Mean predicted aligned error: 9.36 Å

Nearest PDB structures (foldseek):
  6v81-assembly1_A  TM=7.734E-01  e=2.450E+00  Escherichia coli BW25113
  4rdr-assembly1_A  TM=6.875E-01  e=3.564E+00  Neisseria meningitidis MC58
  1fep-assembly1_A  TM=4.359E-01  e=7.542E+00  Escherichia coli K-12

Foldseek 3Di:
DDDDPNDDADDDDKDKDKDKDWDDDPQKIKMKMKIKTRPVQDFHFGQQDDDPPDPSGRPRPDTDDGTDMDIDMDMDD

Solvent-accessible surface area (backbone atoms only — not comparable to full-atom values): 4877 Å² total; per-residue (Å²): 134,89,67,66,91,84,48,85,62,66,92,73,84,79,48,68,50,75,50,74,49,76,50,78,57,93,76,36,35,42,32,44,38,41,40,35,38,32,71,76,55,59,90,36,55,48,71,52,53,72,52,92,88,43,96,46,41,76,41,64,85,48,69,56,77,66,60,44,77,49,76,49,75,48,80,47,115